Protein AF-A0A9W8HP28-F1 (afdb_monomer_lite)

Organism: NCBI:txid2761395

Foldseek 3Di:
DDDDDDDDDPPDPPPPPPPLDDDPVSVVVVVVLVVLLVVVCQQLVPDDPRSVVLVPDDSVVSVVVSVVVVVVVVCVVPDDQDQPVVLVVVCVVCPPPDDDPVSVVSNVVSVNPGTPVSVVVD

pLDDT: mean 71.91, std 17.47, range [34.59, 90.06]

Radius of gyration: 23.74 Å; chains: 1; bounding box: 45×23×92 Å

Structure (mmCIF, N/CA/C/O backbone):
data_AF-A0A9W8HP28-F1
#
_entry.id   AF-A0A9W8HP28-F1
#
loop_
_atom_site.group_PDB
_atom_site.id
_atom_site.type_symbol
_atom_site.label_atom_id
_atom_site.label_alt_id
_atom_site.label_comp_id
_atom_site.label_asym_id
_atom_site.label_entity_id
_atom_site.label_seq_id
_atom_site.pdbx_PDB_ins_code
_atom_site.Cartn_x
_atom_site.Cartn_y
_atom_site.Cartn_z
_atom_site.occupancy
_atom_site.B_iso_or_equiv
_atom_site.auth_seq_id
_atom_site.auth_comp_id
_atom_site.auth_asym_id
_atom_site.auth_atom_id
_atom_site.pdbx_PDB_model_num
ATOM 1 N N . MET A 1 1 ? -25.890 -4.559 -63.713 1.00 34.59 1 MET A N 1
ATOM 2 C CA . MET A 1 1 ? -24.889 -5.508 -63.172 1.00 34.59 1 MET A CA 1
ATOM 3 C C . MET A 1 1 ? -23.886 -4.660 -62.388 1.00 34.59 1 MET A C 1
ATOM 5 O O . MET A 1 1 ? -23.257 -3.824 -63.010 1.00 34.59 1 MET A O 1
ATOM 9 N N . SER A 1 2 ? -24.061 -4.483 -61.068 1.00 37.28 2 SER A N 1
ATOM 10 C CA . SER A 1 2 ? -23.435 -5.247 -59.954 1.00 37.28 2 SER A CA 1
ATOM 11 C C . SER A 1 2 ? -21.903 -5.292 -60.094 1.00 37.28 2 SER A C 1
ATOM 13 O O . SER A 1 2 ? -21.443 -5.781 -61.116 1.00 37.28 2 SER A O 1
ATOM 15 N N . THR A 1 3 ? -21.078 -4.755 -59.181 1.00 41.47 3 THR A N 1
ATOM 16 C CA . THR A 1 3 ? -20.927 -5.225 -57.786 1.00 41.47 3 THR A CA 1
ATOM 17 C C . THR A 1 3 ? -20.423 -4.170 -56.768 1.00 41.47 3 THR A C 1
ATOM 19 O O . THR A 1 3 ? -19.397 -3.533 -56.977 1.00 41.47 3 THR A O 1
ATOM 22 N N . SER A 1 4 ? -21.159 -4.084 -55.651 1.00 42.31 4 SER A N 1
ATOM 23 C CA . SER A 1 4 ? -20.835 -3.902 -54.213 1.00 42.31 4 SER A CA 1
ATOM 24 C C . SER A 1 4 ? -19.610 -3.118 -53.670 1.00 42.31 4 SER A C 1
ATOM 26 O O . SER A 1 4 ? -18.479 -3.379 -54.068 1.00 42.31 4 SER A O 1
ATOM 28 N N . PRO A 1 5 ? -19.804 -2.316 -52.590 1.00 50.88 5 PRO A N 1
ATOM 29 C CA . PRO A 1 5 ? -18.754 -1.796 -51.705 1.00 50.88 5 PRO A CA 1
ATOM 30 C C . PRO A 1 5 ? -18.578 -2.646 -50.417 1.00 50.88 5 PRO A C 1
ATOM 32 O O . PRO A 1 5 ? -19.557 -3.091 -49.820 1.00 50.88 5 PRO A O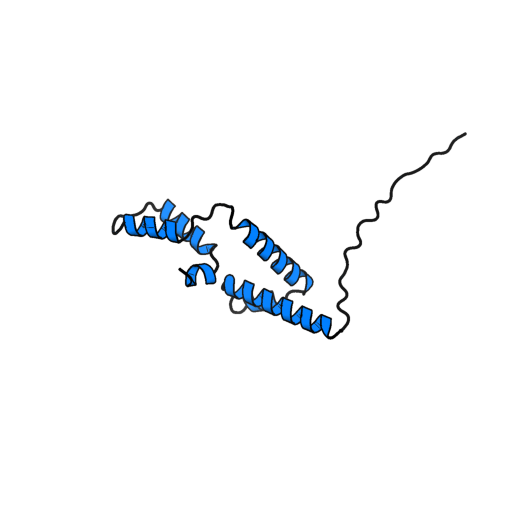 1
ATOM 35 N N . LEU A 1 6 ? -17.341 -2.822 -49.932 1.00 42.97 6 LEU A N 1
ATOM 36 C CA . LEU A 1 6 ? -16.989 -3.436 -48.630 1.00 42.97 6 LEU A CA 1
ATOM 37 C C . LEU A 1 6 ? -15.987 -2.502 -47.923 1.00 42.97 6 LEU A C 1
ATOM 39 O O . LEU A 1 6 ? -14.896 -2.279 -48.429 1.00 42.97 6 LEU A O 1
ATOM 43 N N . ARG A 1 7 ? -16.390 -1.679 -46.947 1.00 37.81 7 ARG A N 1
ATOM 44 C CA . ARG A 1 7 ? -16.517 -1.926 -45.492 1.00 37.81 7 ARG A CA 1
ATOM 45 C C . ARG A 1 7 ? -15.245 -2.433 -44.780 1.00 37.81 7 ARG A C 1
ATOM 47 O O . ARG A 1 7 ? -14.841 -3.571 -44.941 1.00 37.81 7 ARG A O 1
ATOM 54 N N . TYR A 1 8 ? -14.796 -1.575 -43.852 1.00 37.06 8 TYR A N 1
ATOM 55 C CA . TYR A 1 8 ? -14.052 -1.827 -42.608 1.00 37.06 8 TYR A CA 1
ATOM 56 C C . TYR A 1 8 ? -12.593 -2.281 -42.720 1.00 37.06 8 TYR A C 1
ATOM 58 O O . TYR A 1 8 ? -12.302 -3.455 -42.899 1.00 37.06 8 TYR A O 1
ATOM 66 N N . ASN A 1 9 ? -11.681 -1.388 -42.327 1.00 36.78 9 ASN A N 1
ATOM 67 C CA . ASN A 1 9 ? -10.678 -1.800 -41.354 1.00 36.78 9 ASN A CA 1
ATOM 68 C C . ASN A 1 9 ? -10.420 -0.670 -40.350 1.00 36.78 9 ASN A C 1
ATOM 70 O O . ASN A 1 9 ? -9.700 0.290 -40.615 1.00 36.78 9 ASN A O 1
ATOM 74 N N . ARG A 1 10 ? -11.082 -0.781 -39.192 1.00 40.78 10 ARG A N 1
ATOM 75 C CA . ARG A 1 10 ? -10.739 -0.071 -37.956 1.00 40.78 10 ARG A CA 1
ATOM 76 C C . ARG A 1 10 ? -9.347 -0.572 -37.564 1.00 40.78 10 ARG A C 1
ATOM 78 O O . ARG A 1 10 ? -9.219 -1.563 -36.846 1.00 40.78 10 ARG A O 1
ATOM 85 N N . GLY A 1 11 ? -8.321 0.080 -38.103 1.00 39.03 11 GLY A N 1
ATOM 86 C CA . GLY A 1 11 ? -6.941 -0.098 -37.681 1.00 39.03 11 GLY A CA 1
ATOM 87 C C . GLY A 1 11 ? -6.865 0.213 -36.195 1.00 39.03 11 GLY A C 1
ATOM 88 O O . GLY A 1 11 ? -7.066 1.348 -35.772 1.00 39.03 11 GLY A O 1
ATOM 89 N N . ARG A 1 12 ? -6.687 -0.844 -35.409 1.00 42.09 12 ARG A N 1
ATOM 90 C CA . ARG A 1 12 ? -6.433 -0.811 -33.972 1.00 42.09 12 ARG A CA 1
ATOM 91 C C . ARG A 1 12 ? -5.333 0.221 -33.682 1.00 42.09 12 ARG A C 1
ATOM 93 O O . ARG A 1 12 ? -4.404 0.310 -34.487 1.00 42.09 12 ARG A O 1
ATOM 100 N N . PRO A 1 13 ? -5.387 0.965 -32.564 1.00 43.91 13 PRO A N 1
ATOM 101 C CA . PRO A 1 13 ? -4.234 1.754 -32.159 1.00 43.91 13 PRO A CA 1
ATOM 102 C C . PRO A 1 13 ? -3.061 0.782 -32.014 1.00 43.91 13 PRO A C 1
ATOM 104 O O . PRO A 1 13 ? -3.158 -0.193 -31.263 1.00 43.91 13 PRO A O 1
ATOM 107 N N . MET A 1 14 ? -1.990 0.996 -32.786 1.00 38.66 14 MET A N 1
ATOM 108 C CA . MET A 1 14 ? -0.711 0.357 -32.502 1.00 38.66 14 MET A CA 1
ATOM 109 C C . MET A 1 14 ? -0.419 0.645 -31.033 1.00 38.66 14 MET A C 1
ATOM 111 O O . MET A 1 14 ? -0.301 1.802 -30.633 1.00 38.66 14 MET A O 1
ATOM 115 N N . SER A 1 15 ? -0.371 -0.417 -30.230 1.00 42.94 15 SER A N 1
ATOM 116 C CA . SER A 1 15 ? 0.309 -0.395 -28.946 1.00 42.94 15 SER A CA 1
ATOM 117 C C . SER A 1 15 ? 1.682 0.206 -29.219 1.00 42.94 15 SER A C 1
ATOM 119 O O . SER A 1 15 ? 2.460 -0.349 -29.997 1.00 42.94 15 SER A O 1
ATOM 121 N N . ALA A 1 16 ? 1.923 1.398 -28.675 1.00 46.00 16 ALA A N 1
ATOM 122 C CA . ALA A 1 16 ? 3.243 1.987 -28.657 1.00 46.00 16 ALA A CA 1
ATOM 123 C C . ALA A 1 16 ? 4.116 1.043 -27.827 1.00 46.00 16 ALA A C 1
ATOM 125 O O . ALA A 1 16 ? 4.120 1.102 -26.601 1.00 46.00 16 ALA A O 1
ATOM 126 N N . VAL A 1 17 ? 4.792 0.119 -28.507 1.00 45.56 17 VAL A N 1
ATOM 127 C CA . VAL A 1 17 ? 5.946 -0.585 -27.965 1.00 45.56 17 VAL A CA 1
ATOM 128 C C . VAL A 1 17 ? 6.993 0.505 -27.784 1.00 45.56 17 VAL A C 1
ATOM 130 O O . VAL A 1 17 ? 7.637 0.924 -28.748 1.00 45.56 17 VAL A O 1
ATOM 133 N N . PHE A 1 18 ? 7.064 1.056 -26.573 1.00 50.06 18 PHE A N 1
ATOM 134 C CA . PHE A 1 18 ? 8.037 2.074 -26.204 1.00 50.06 18 PHE A CA 1
ATOM 135 C C . PHE A 1 18 ? 9.427 1.445 -26.312 1.00 50.06 18 PHE A C 1
ATOM 137 O O . PHE A 1 18 ? 9.912 0.766 -25.413 1.00 50.06 18 PHE A O 1
ATOM 144 N N . SER A 1 19 ? 10.059 1.627 -27.468 1.00 40.22 19 SER A N 1
ATOM 145 C CA . SER A 1 19 ? 11.455 1.264 -27.673 1.00 40.22 19 SER A CA 1
ATOM 146 C C . SER A 1 19 ? 12.312 2.308 -26.964 1.00 40.22 19 SER A C 1
ATOM 148 O O . SER A 1 19 ? 12.580 3.375 -27.512 1.00 40.22 19 SER A O 1
ATOM 150 N N . TYR A 1 20 ? 12.703 2.017 -25.722 1.00 46.69 20 TYR A N 1
ATOM 151 C CA . TYR A 1 20 ? 13.677 2.796 -24.957 1.00 46.69 20 TYR A CA 1
ATOM 152 C C . TYR A 1 20 ? 15.080 2.604 -25.559 1.00 46.69 20 TYR A C 1
ATOM 154 O O . TYR A 1 20 ? 15.907 1.848 -25.053 1.00 46.69 20 TYR A O 1
ATOM 162 N N . ALA A 1 21 ? 15.342 3.257 -26.692 1.00 43.03 21 ALA A N 1
ATOM 163 C CA . ALA A 1 21 ? 16.692 3.418 -27.217 1.00 43.03 21 ALA A CA 1
ATOM 164 C C . ALA A 1 21 ? 17.420 4.499 -26.400 1.00 43.03 21 ALA A C 1
ATOM 166 O O . ALA A 1 21 ? 16.845 5.548 -26.123 1.00 43.03 21 ALA A O 1
ATOM 167 N N . HIS A 1 22 ? 18.664 4.210 -26.006 1.00 47.31 22 HIS A N 1
ATOM 168 C CA . HIS A 1 22 ? 19.516 4.981 -25.094 1.00 47.31 22 HIS A CA 1
ATOM 169 C C . HIS A 1 22 ? 19.530 6.495 -25.378 1.00 47.31 22 HIS A C 1
ATOM 171 O O . HIS A 1 22 ? 20.314 6.988 -26.190 1.00 47.31 22 HIS A O 1
ATOM 177 N N . SER A 1 23 ? 18.688 7.239 -24.667 1.00 44.50 23 SER A N 1
ATOM 178 C CA . SER A 1 23 ? 18.785 8.686 -24.519 1.00 44.50 23 SER A CA 1
ATOM 179 C C . SER A 1 23 ? 19.008 9.009 -23.037 1.00 44.50 23 SER A C 1
ATOM 181 O O . SER A 1 23 ? 18.462 8.317 -22.182 1.00 44.50 23 SER A O 1
ATOM 183 N N . PRO A 1 24 ? 19.741 10.077 -22.685 1.00 55.34 24 PRO A N 1
ATOM 184 C CA . PRO A 1 24 ? 19.907 10.488 -21.284 1.00 55.34 24 PRO A CA 1
ATOM 185 C C . PRO A 1 24 ? 18.563 10.784 -20.591 1.00 55.34 24 PRO A C 1
ATOM 187 O O . PRO A 1 24 ? 18.439 10.691 -19.373 1.00 55.34 24 PRO A O 1
ATOM 190 N N . THR A 1 25 ? 17.521 11.083 -21.371 1.00 59.66 25 THR A N 1
ATOM 191 C CA . THR A 1 25 ? 16.139 11.160 -20.893 1.00 59.66 25 THR A CA 1
ATOM 192 C C . THR A 1 25 ? 15.546 9.788 -20.557 1.00 59.66 25 THR A C 1
ATOM 194 O O . THR A 1 25 ? 14.827 9.683 -19.570 1.00 59.66 25 THR A O 1
ATOM 197 N N . ALA A 1 26 ? 15.857 8.728 -21.310 1.00 56.88 26 ALA A N 1
ATOM 198 C CA . ALA A 1 26 ? 15.430 7.362 -21.006 1.00 56.88 26 ALA A CA 1
ATOM 199 C C . ALA A 1 26 ? 15.992 6.878 -19.661 1.00 56.88 26 ALA A C 1
ATOM 201 O O . ALA A 1 26 ? 15.246 6.299 -18.876 1.00 56.88 26 ALA A O 1
ATOM 202 N N . ASP A 1 27 ? 17.253 7.193 -19.356 1.00 60.19 27 ASP A N 1
ATOM 203 C CA . ASP A 1 27 ? 17.876 6.835 -18.075 1.00 60.19 27 ASP A CA 1
ATOM 204 C C . ASP A 1 27 ? 17.228 7.569 -16.892 1.00 60.19 27 ASP A C 1
ATOM 206 O O . ASP A 1 27 ? 16.959 6.965 -15.853 1.00 60.19 27 ASP A O 1
ATOM 210 N N . MET A 1 28 ? 16.885 8.852 -17.062 1.00 63.47 28 MET A N 1
ATOM 211 C CA . MET A 1 28 ? 16.114 9.600 -16.060 1.00 63.47 28 MET A CA 1
ATOM 212 C C . MET A 1 28 ? 14.712 9.014 -15.849 1.00 63.47 28 MET A C 1
ATOM 214 O O . MET A 1 28 ? 14.246 8.920 -14.714 1.00 63.47 28 MET A O 1
ATOM 218 N N . HIS A 1 29 ? 14.043 8.590 -16.923 1.00 74.50 29 HIS A N 1
ATOM 219 C CA . HIS A 1 29 ? 12.736 7.944 -16.823 1.00 74.50 29 HIS A CA 1
ATOM 220 C C . HIS A 1 29 ? 12.818 6.591 -16.110 1.00 74.50 29 HIS A C 1
ATOM 222 O O . HIS A 1 29 ? 11.934 6.274 -15.319 1.00 74.50 29 HIS A O 1
ATOM 228 N N . LEU A 1 30 ? 13.877 5.813 -16.338 1.00 80.38 30 LEU A N 1
ATOM 229 C CA . LEU A 1 30 ? 14.097 4.550 -15.635 1.00 80.38 30 LEU A CA 1
ATOM 230 C C . LEU A 1 30 ? 14.347 4.771 -14.141 1.00 80.38 30 LEU A C 1
ATOM 232 O O . LEU A 1 30 ? 13.714 4.105 -13.326 1.00 80.38 30 LEU A O 1
ATOM 236 N N . ALA A 1 31 ? 15.187 5.742 -13.775 1.00 82.50 31 ALA A N 1
ATOM 237 C CA . ALA A 1 31 ? 15.431 6.082 -12.373 1.00 82.50 31 ALA A CA 1
ATOM 238 C C . ALA A 1 31 ? 14.133 6.470 -11.642 1.00 82.50 31 ALA A C 1
ATOM 240 O O . ALA A 1 31 ? 13.876 5.986 -10.541 1.00 82.50 31 ALA A O 1
ATOM 241 N N . GLN A 1 32 ? 13.276 7.264 -12.290 1.00 85.44 32 GLN A N 1
ATOM 242 C CA . GLN A 1 32 ? 11.977 7.652 -11.739 1.00 85.44 32 GLN A CA 1
ATOM 243 C C . GLN A 1 32 ? 11.028 6.453 -11.562 1.00 85.44 32 GLN A C 1
ATOM 245 O O . GLN A 1 32 ? 10.299 6.376 -10.575 1.00 85.44 32 GLN A O 1
ATOM 250 N N . ILE A 1 33 ? 11.037 5.497 -12.497 1.00 85.62 33 ILE A N 1
ATOM 251 C CA . ILE A 1 33 ? 10.232 4.270 -12.396 1.00 85.62 33 ILE A CA 1
ATOM 252 C C . ILE A 1 33 ? 10.702 3.404 -11.222 1.00 85.62 33 ILE A C 1
ATOM 254 O O . ILE A 1 33 ? 9.866 2.883 -10.483 1.00 85.62 33 ILE A O 1
ATOM 258 N N . GLU A 1 34 ? 12.015 3.249 -11.034 1.00 89.69 34 GLU A N 1
ATOM 259 C CA . GLU A 1 34 ? 12.561 2.489 -9.903 1.00 89.69 34 GLU A CA 1
ATOM 260 C C . GLU A 1 34 ? 12.240 3.156 -8.560 1.00 89.69 34 GLU A C 1
ATOM 262 O O . GLU A 1 34 ? 11.849 2.464 -7.623 1.00 89.69 34 GLU A O 1
ATOM 267 N N . GLU A 1 35 ? 12.344 4.485 -8.470 1.00 89.12 35 GLU A N 1
ATOM 268 C CA . GLU A 1 35 ? 12.018 5.245 -7.257 1.00 89.12 35 GLU A CA 1
ATOM 269 C C . GLU A 1 35 ? 10.532 5.121 -6.881 1.00 89.12 35 GLU A C 1
ATOM 271 O O . GLU A 1 35 ? 10.186 4.847 -5.725 1.00 89.12 35 GLU A O 1
ATOM 276 N N . GLU A 1 36 ? 9.630 5.260 -7.859 1.00 87.31 36 GLU A N 1
ATOM 277 C CA . GLU A 1 36 ? 8.196 5.076 -7.624 1.00 87.31 36 GLU A CA 1
ATOM 278 C C . GLU A 1 36 ? 7.869 3.633 -7.216 1.00 87.31 36 GLU A C 1
ATOM 280 O O . GLU A 1 36 ? 7.042 3.411 -6.327 1.00 87.31 36 GLU A O 1
ATOM 285 N N . LEU A 1 37 ? 8.529 2.641 -7.824 1.00 89.38 37 LEU A N 1
ATOM 286 C CA . LEU A 1 37 ? 8.364 1.242 -7.441 1.00 89.38 37 LEU A CA 1
ATOM 287 C C . LEU A 1 37 ? 8.870 0.988 -6.016 1.00 89.38 37 LEU A C 1
ATOM 289 O O . LEU A 1 37 ? 8.184 0.308 -5.254 1.00 89.38 37 LEU A O 1
ATOM 293 N N . ASP A 1 38 ? 10.032 1.530 -5.645 1.00 88.94 38 ASP A N 1
ATOM 294 C CA . ASP A 1 38 ? 10.584 1.414 -4.292 1.00 88.94 38 ASP A CA 1
ATOM 295 C C . ASP A 1 38 ? 9.628 2.017 -3.256 1.00 88.94 38 ASP A C 1
ATOM 297 O O . ASP A 1 38 ? 9.309 1.346 -2.275 1.00 88.94 38 ASP A O 1
ATOM 301 N N . THR A 1 39 ? 9.050 3.187 -3.537 1.00 87.19 39 THR A N 1
ATOM 302 C CA . THR A 1 39 ? 8.038 3.819 -2.672 1.00 87.19 39 THR A CA 1
ATOM 303 C C . THR A 1 39 ? 6.813 2.921 -2.466 1.00 87.19 39 THR A C 1
ATOM 305 O O . THR A 1 39 ? 6.313 2.774 -1.349 1.00 87.19 39 THR A O 1
ATOM 308 N N . ILE A 1 40 ? 6.321 2.286 -3.534 1.00 87.06 40 ILE A N 1
ATOM 309 C CA . ILE A 1 40 ? 5.179 1.363 -3.457 1.00 87.06 40 ILE A CA 1
ATOM 310 C C . ILE A 1 40 ? 5.550 0.105 -2.659 1.00 87.06 40 ILE A C 1
ATOM 312 O O . ILE A 1 40 ? 4.772 -0.352 -1.821 1.00 87.06 40 ILE A O 1
ATOM 316 N N . MET A 1 41 ? 6.741 -0.455 -2.884 1.00 89.06 41 MET A N 1
ATOM 317 C CA . MET A 1 41 ? 7.225 -1.630 -2.153 1.00 89.06 41 MET A CA 1
ATOM 318 C C . MET A 1 41 ? 7.413 -1.349 -0.662 1.00 89.06 41 MET A C 1
ATOM 320 O O . MET A 1 41 ? 7.057 -2.204 0.151 1.00 89.06 41 MET A O 1
ATOM 324 N N . ASP A 1 42 ? 7.913 -0.165 -0.307 1.00 86.69 42 ASP A N 1
ATOM 325 C CA . ASP A 1 42 ? 8.026 0.296 1.078 1.00 86.69 42 ASP A CA 1
ATOM 326 C C . ASP A 1 42 ? 6.643 0.449 1.717 1.00 86.69 42 ASP A C 1
ATOM 328 O O . ASP A 1 42 ? 6.403 -0.071 2.808 1.00 86.69 42 ASP A O 1
ATOM 332 N N . GLY A 1 43 ? 5.692 1.058 1.001 1.00 80.31 43 GLY A N 1
ATOM 333 C CA . GLY A 1 43 ? 4.301 1.175 1.441 1.00 80.31 43 GLY A CA 1
ATOM 334 C C . GLY A 1 43 ? 3.612 -0.175 1.676 1.00 80.31 43 GLY A C 1
ATOM 335 O O . GLY A 1 43 ? 2.786 -0.287 2.580 1.00 80.31 43 GLY A O 1
ATOM 336 N N . MET A 1 44 ? 3.975 -1.212 0.916 1.00 81.31 44 MET A N 1
ATOM 337 C CA . MET A 1 44 ? 3.470 -2.585 1.076 1.00 81.31 44 MET A CA 1
ATOM 338 C C . MET A 1 44 ? 4.291 -3.447 2.052 1.00 81.31 44 MET A C 1
ATOM 340 O O . MET A 1 44 ? 3.919 -4.592 2.309 1.00 81.31 44 MET A O 1
ATOM 344 N N . GLY A 1 45 ? 5.423 -2.954 2.564 1.00 81.94 45 GLY A N 1
ATOM 345 C CA . GLY A 1 45 ? 6.295 -3.730 3.450 1.00 81.94 45 GLY A CA 1
ATOM 346 C C . GLY A 1 45 ? 7.031 -4.889 2.794 1.00 81.94 45 GLY A C 1
ATOM 347 O O . GLY A 1 45 ? 7.377 -5.859 3.470 1.00 81.94 45 GLY A O 1
ATOM 348 N N . LEU A 1 46 ? 7.260 -4.834 1.482 1.00 86.25 46 LEU A N 1
ATOM 349 C CA . LEU A 1 46 ? 7.965 -5.903 0.782 1.00 86.25 46 LEU A CA 1
ATOM 350 C C . LEU A 1 46 ? 9.468 -5.860 1.088 1.00 86.25 46 LEU A C 1
ATOM 352 O O . LEU A 1 46 ? 10.150 -4.859 0.860 1.00 86.25 46 LEU A O 1
ATOM 356 N N . GLN A 1 47 ? 9.999 -6.989 1.559 1.00 88.38 47 GLN A N 1
ATOM 357 C CA . GLN A 1 47 ? 11.410 -7.162 1.911 1.00 88.38 47 GLN A CA 1
ATOM 358 C C . GLN A 1 47 ? 12.002 -8.433 1.281 1.00 88.38 47 GLN A C 1
ATOM 360 O O . GLN A 1 47 ? 11.270 -9.330 0.847 1.00 88.38 47 GLN A O 1
ATOM 365 N N . GLY A 1 48 ? 13.337 -8.497 1.237 1.00 88.75 48 GLY A N 1
ATOM 366 C CA . GLY A 1 48 ? 14.100 -9.666 0.788 1.00 88.75 48 GLY A CA 1
ATOM 367 C C . GLY A 1 48 ? 13.740 -10.115 -0.628 1.00 88.75 48 GLY A C 1
ATOM 368 O O . GLY A 1 48 ? 13.594 -9.295 -1.538 1.00 88.75 48 GLY A O 1
ATOM 369 N N . ASP A 1 49 ? 13.547 -11.421 -0.799 1.00 88.00 49 ASP A N 1
ATOM 370 C CA . ASP A 1 49 ? 13.306 -12.059 -2.099 1.00 88.00 49 ASP A CA 1
ATOM 371 C C . ASP A 1 49 ? 12.092 -11.490 -2.839 1.00 88.00 49 ASP A C 1
ATOM 373 O O . ASP A 1 49 ? 12.105 -11.366 -4.062 1.00 88.00 49 ASP A O 1
ATOM 377 N N . ARG A 1 50 ? 11.052 -11.073 -2.106 1.00 85.50 50 ARG A N 1
ATOM 378 C CA . ARG A 1 50 ? 9.846 -10.479 -2.703 1.00 85.50 50 ARG A CA 1
ATOM 379 C C . ARG A 1 50 ? 10.119 -9.101 -3.299 1.00 85.50 50 ARG A C 1
ATOM 381 O O . ARG A 1 50 ? 9.596 -8.789 -4.367 1.00 85.50 50 ARG A O 1
ATOM 388 N N . ARG A 1 51 ? 10.969 -8.299 -2.649 1.00 89.69 51 ARG A N 1
ATOM 389 C CA . ARG A 1 51 ? 11.411 -7.005 -3.189 1.00 89.69 51 ARG A CA 1
ATOM 390 C C . ARG A 1 51 ? 12.307 -7.211 -4.407 1.00 89.69 51 ARG A C 1
ATOM 392 O O . ARG A 1 51 ? 12.133 -6.540 -5.417 1.00 89.69 51 ARG A O 1
ATOM 399 N N . MET A 1 52 ? 13.223 -8.178 -4.343 1.00 89.31 52 MET A N 1
ATOM 400 C CA . MET A 1 52 ? 14.112 -8.502 -5.465 1.00 89.31 52 MET A CA 1
ATOM 401 C C . MET A 1 52 ? 13.330 -8.998 -6.685 1.00 89.31 52 MET A C 1
ATOM 403 O O . MET A 1 52 ? 13.597 -8.562 -7.802 1.00 89.31 52 MET A O 1
ATOM 407 N N . ALA A 1 53 ? 12.313 -9.837 -6.479 1.00 89.38 53 ALA A N 1
ATOM 408 C CA . ALA A 1 53 ? 11.433 -10.294 -7.551 1.00 89.38 53 ALA 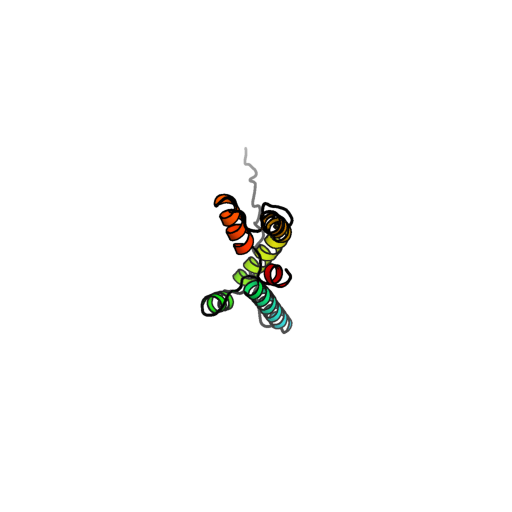A CA 1
ATOM 409 C C . ALA A 1 53 ? 10.733 -9.123 -8.262 1.00 89.38 53 ALA A C 1
ATOM 411 O O . ALA A 1 53 ? 10.700 -9.085 -9.489 1.00 89.38 53 ALA A O 1
ATOM 412 N N . MET A 1 54 ? 10.243 -8.139 -7.502 1.00 86.19 54 MET 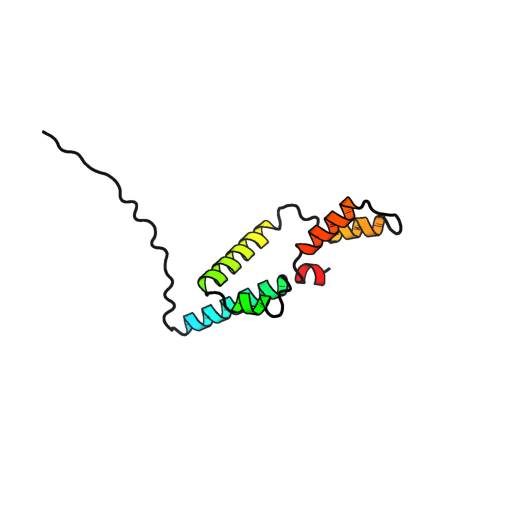A N 1
ATOM 413 C CA . MET A 1 54 ? 9.626 -6.922 -8.042 1.00 86.19 54 MET A CA 1
ATOM 414 C C . MET A 1 54 ? 10.637 -6.039 -8.794 1.00 86.19 54 MET A C 1
ATOM 416 O O . MET A 1 54 ? 10.336 -5.548 -9.882 1.00 86.19 54 MET A O 1
ATOM 420 N N . LYS A 1 55 ? 11.860 -5.878 -8.268 1.00 87.75 55 LYS A N 1
ATOM 421 C CA . LYS A 1 55 ? 12.935 -5.123 -8.940 1.00 87.75 55 LYS A CA 1
ATOM 422 C C . LYS A 1 55 ? 13.409 -5.774 -10.239 1.00 87.75 55 LYS A C 1
ATOM 424 O O . LYS A 1 55 ? 13.819 -5.065 -11.149 1.00 87.75 55 LYS A O 1
ATOM 429 N N . ASN A 1 56 ? 13.305 -7.091 -10.363 1.00 90.06 56 ASN A N 1
ATOM 430 C CA . ASN A 1 56 ? 13.719 -7.811 -11.569 1.00 90.06 56 ASN A CA 1
ATOM 431 C C . ASN A 1 56 ? 12.629 -7.873 -12.656 1.00 90.06 56 ASN A C 1
ATOM 433 O O . ASN A 1 56 ? 12.847 -8.473 -13.708 1.00 90.06 56 ASN A O 1
ATOM 437 N N . MET A 1 57 ? 11.451 -7.284 -12.425 1.00 88.88 57 MET A N 1
ATOM 438 C CA . MET A 1 57 ? 10.383 -7.259 -13.424 1.00 88.88 57 MET A CA 1
ATOM 439 C C . MET A 1 57 ? 10.746 -6.403 -14.651 1.00 88.88 57 MET A C 1
ATOM 441 O O . MET A 1 57 ? 11.469 -5.415 -14.523 1.00 88.88 57 MET A O 1
ATOM 445 N N . PRO A 1 58 ? 10.185 -6.712 -15.836 1.00 88.25 58 PRO A N 1
ATOM 446 C CA . PRO A 1 58 ? 10.292 -5.837 -17.000 1.00 88.25 58 PRO A CA 1
ATOM 447 C C . PRO A 1 58 ? 9.735 -4.437 -16.713 1.00 88.25 58 PRO A C 1
ATOM 449 O O . PRO A 1 58 ? 8.741 -4.295 -15.996 1.00 88.25 58 PRO A O 1
ATOM 452 N N . VAL A 1 59 ? 10.337 -3.413 -17.325 1.00 86.00 59 VAL A N 1
ATOM 453 C CA . VAL A 1 59 ? 9.964 -1.996 -17.144 1.00 86.00 59 VAL A CA 1
ATOM 454 C C . VAL A 1 59 ? 8.480 -1.755 -17.437 1.00 86.00 59 VAL A C 1
ATOM 456 O O . VAL A 1 59 ? 7.797 -1.110 -16.644 1.00 86.00 59 VAL A O 1
ATOM 459 N N . ASP A 1 60 ? 7.945 -2.347 -18.508 1.00 83.12 60 ASP A N 1
ATOM 460 C CA . ASP A 1 60 ? 6.523 -2.234 -18.860 1.00 83.12 60 ASP A CA 1
ATOM 461 C C . ASP A 1 60 ? 5.605 -2.762 -17.748 1.00 83.12 60 ASP A C 1
ATOM 463 O O . ASP A 1 60 ? 4.584 -2.153 -17.419 1.00 83.12 60 ASP A O 1
ATOM 467 N N . SER A 1 61 ? 5.988 -3.870 -17.112 1.00 86.25 61 SER A N 1
ATOM 468 C CA . SER A 1 61 ? 5.230 -4.458 -16.007 1.00 86.25 61 SER A CA 1
ATOM 469 C C . SER A 1 61 ? 5.320 -3.604 -14.739 1.00 86.25 61 SER A C 1
ATOM 471 O O . SER A 1 61 ? 4.326 -3.469 -14.023 1.00 86.25 61 SER A O 1
ATOM 473 N N . LYS A 1 62 ? 6.479 -2.983 -14.471 1.00 87.81 62 LYS A N 1
ATOM 474 C CA . LYS A 1 62 ? 6.643 -2.011 -13.375 1.00 87.81 62 LYS A CA 1
ATOM 475 C C . LYS A 1 62 ? 5.737 -0.798 -13.581 1.00 87.81 62 LYS A C 1
ATOM 477 O O . LYS A 1 62 ? 5.016 -0.410 -12.665 1.00 87.81 62 LYS A O 1
ATOM 482 N N . LEU A 1 63 ? 5.695 -0.259 -14.800 1.00 85.00 63 LEU A N 1
ATOM 483 C CA . LEU A 1 63 ? 4.817 0.853 -15.169 1.00 85.00 63 LEU A CA 1
ATOM 484 C C . LEU A 1 63 ? 3.336 0.507 -14.986 1.00 85.00 63 LEU A C 1
ATOM 486 O O . LEU A 1 63 ? 2.588 1.292 -14.400 1.00 85.00 63 LEU A O 1
ATOM 490 N N . GLN A 1 64 ? 2.907 -0.676 -15.429 1.00 84.44 64 GLN A N 1
ATOM 491 C CA . GLN A 1 64 ? 1.529 -1.132 -15.228 1.00 84.44 64 GLN A CA 1
ATOM 492 C C . GLN A 1 64 ? 1.172 -1.282 -13.745 1.00 84.44 64 GLN A C 1
ATOM 494 O O . GLN A 1 64 ? 0.065 -0.912 -13.343 1.00 84.44 64 GLN A O 1
ATOM 499 N N . LEU A 1 65 ? 2.095 -1.788 -12.920 1.00 87.12 65 LEU A N 1
ATOM 500 C CA . LEU A 1 65 ? 1.906 -1.888 -11.470 1.00 87.12 65 LEU A CA 1
ATOM 501 C C . LEU A 1 65 ? 1.767 -0.512 -10.824 1.00 87.12 65 LEU A C 1
ATOM 503 O O . LEU A 1 65 ? 0.811 -0.289 -10.083 1.00 87.12 65 LEU A O 1
ATOM 507 N N . ILE A 1 66 ? 2.664 0.418 -11.147 1.00 85.62 66 ILE A N 1
ATOM 508 C CA . ILE A 1 66 ? 2.630 1.800 -10.660 1.00 85.62 66 ILE A CA 1
ATOM 509 C C . ILE A 1 66 ? 1.301 2.470 -11.026 1.00 85.62 66 ILE A C 1
ATOM 511 O O . ILE A 1 66 ? 0.634 3.050 -10.167 1.00 85.62 66 ILE A O 1
ATOM 515 N N . GLN A 1 67 ? 0.872 2.360 -12.285 1.00 84.69 67 GLN A N 1
ATOM 516 C CA . GLN A 1 67 ? -0.397 2.929 -12.748 1.00 84.69 67 GLN A CA 1
ATOM 517 C C . GLN A 1 67 ? -1.598 2.292 -12.043 1.00 84.69 67 GLN A C 1
ATOM 519 O O . GLN A 1 67 ? -2.507 2.999 -11.607 1.00 84.69 67 GLN A O 1
ATOM 524 N N . SER A 1 68 ? -1.586 0.968 -11.879 1.00 83.88 68 SER A N 1
ATOM 525 C CA . SER A 1 68 ? -2.638 0.239 -11.165 1.00 83.88 68 SER A CA 1
ATOM 526 C C . SER A 1 68 ? -2.703 0.639 -9.693 1.00 83.88 68 SER A C 1
ATOM 528 O O . SER A 1 68 ? -3.795 0.810 -9.154 1.00 83.88 68 SER A O 1
ATOM 530 N N . HIS A 1 69 ? -1.550 0.825 -9.049 1.00 83.38 69 HIS A N 1
ATOM 531 C CA . HIS A 1 69 ? -1.451 1.280 -7.667 1.00 83.38 69 HIS A CA 1
ATOM 532 C C . HIS A 1 69 ? -1.982 2.709 -7.518 1.00 83.38 69 HIS A C 1
ATOM 534 O O . HIS A 1 69 ? -2.836 2.951 -6.673 1.00 83.38 69 HIS A O 1
ATOM 540 N N . LYS A 1 70 ? -1.581 3.642 -8.391 1.00 80.38 70 LYS A N 1
ATOM 541 C CA . LYS A 1 70 ? -2.109 5.020 -8.411 1.00 80.38 70 LYS A CA 1
ATOM 542 C C . LYS A 1 70 ? -3.629 5.050 -8.635 1.00 80.38 70 LYS A C 1
ATOM 544 O O . LYS A 1 70 ? -4.344 5.781 -7.951 1.00 80.38 70 LYS A O 1
ATOM 549 N N . ALA A 1 71 ? -4.143 4.215 -9.539 1.00 76.88 71 ALA A N 1
ATOM 550 C CA . ALA A 1 71 ? -5.579 4.094 -9.791 1.00 76.88 71 ALA A CA 1
ATOM 551 C C . ALA A 1 71 ? -6.351 3.506 -8.593 1.00 76.88 71 ALA A C 1
ATOM 553 O O . ALA A 1 71 ? -7.475 3.933 -8.318 1.00 76.88 71 ALA A O 1
ATOM 554 N N . LYS A 1 72 ? -5.758 2.547 -7.868 1.00 70.44 72 LYS A N 1
ATOM 555 C CA . LYS A 1 72 ? -6.332 1.973 -6.641 1.00 70.44 72 LYS A CA 1
ATOM 556 C C . LYS A 1 72 ? -6.271 2.936 -5.464 1.00 70.44 72 LYS A C 1
ATOM 558 O O . LYS A 1 72 ? -7.311 3.152 -4.863 1.00 70.44 72 LYS A O 1
ATOM 563 N N . ALA A 1 73 ? -5.146 3.606 -5.225 1.00 63.56 73 ALA A N 1
ATOM 564 C CA . ALA A 1 73 ? -5.029 4.652 -4.207 1.00 63.56 73 ALA A CA 1
ATOM 565 C C . ALA A 1 73 ? -6.062 5.777 -4.429 1.00 63.56 73 ALA A C 1
ATOM 567 O O . ALA A 1 73 ? -6.664 6.290 -3.488 1.00 63.56 73 ALA A O 1
ATOM 568 N N . SER A 1 74 ? -6.353 6.109 -5.693 1.00 57.25 74 SER A N 1
ATOM 569 C CA . SER A 1 74 ? -7.424 7.050 -6.040 1.00 57.25 74 SER A CA 1
ATOM 570 C C . SER A 1 74 ? -8.837 6.509 -5.755 1.00 57.25 74 SER A C 1
ATOM 572 O O . SER A 1 74 ? -9.738 7.302 -5.490 1.00 57.25 74 SER A O 1
ATOM 574 N N . ARG A 1 75 ? -9.047 5.186 -5.776 1.00 53.91 75 ARG A N 1
ATOM 575 C CA . ARG A 1 75 ? -10.325 4.522 -5.447 1.00 53.91 75 ARG A CA 1
ATOM 576 C C . ARG A 1 75 ? -10.480 4.148 -3.970 1.00 53.91 75 ARG A C 1
ATOM 578 O O . ARG A 1 75 ? -11.612 4.084 -3.504 1.00 53.91 75 ARG A O 1
ATOM 585 N N . GLU A 1 76 ? -9.394 3.930 -3.236 1.00 51.16 76 GLU A N 1
ATOM 586 C CA . GLU A 1 76 ? -9.379 3.550 -1.812 1.00 51.16 76 GLU A CA 1
ATOM 587 C C . GLU A 1 76 ? -9.933 4.644 -0.895 1.00 51.16 76 GLU A C 1
ATOM 589 O O . GLU A 1 76 ? -10.409 4.355 0.196 1.00 51.16 76 GLU A O 1
ATOM 594 N N . THR A 1 77 ? -10.028 5.886 -1.374 1.00 49.16 77 THR A N 1
ATOM 595 C CA . THR A 1 77 ? -10.831 6.922 -0.705 1.00 49.16 77 THR A CA 1
ATOM 596 C C . THR A 1 77 ? -12.342 6.639 -0.718 1.00 49.16 77 THR A C 1
ATOM 598 O O . THR A 1 77 ? -13.098 7.398 -0.114 1.00 49.16 77 THR A O 1
ATOM 601 N N . ARG A 1 78 ? -12.821 5.577 -1.389 1.00 46.34 78 ARG A N 1
ATOM 602 C CA . ARG A 1 78 ? -14.251 5.397 -1.680 1.00 46.34 78 ARG A CA 1
ATOM 603 C C . ARG A 1 78 ? -14.875 4.033 -1.375 1.00 46.34 78 ARG A C 1
ATOM 605 O O . ARG A 1 78 ? -16.093 3.950 -1.501 1.00 46.34 78 ARG A O 1
ATOM 612 N N . THR A 1 79 ? -14.145 2.991 -0.966 1.00 47.94 79 THR A N 1
ATOM 613 C CA . THR A 1 79 ? -14.762 1.655 -0.776 1.00 47.94 79 THR A CA 1
ATOM 614 C C . THR A 1 79 ? -14.263 0.881 0.454 1.00 47.94 79 THR A C 1
ATOM 616 O O . THR A 1 79 ? -13.118 0.451 0.510 1.00 47.94 79 THR A O 1
ATOM 619 N N . ASP A 1 80 ? -15.193 0.675 1.393 1.00 57.06 80 ASP A N 1
ATOM 620 C CA . ASP A 1 80 ? -15.328 -0.395 2.403 1.00 57.06 80 ASP A CA 1
ATOM 621 C C . ASP A 1 80 ? -14.307 -0.606 3.534 1.00 57.06 80 ASP A C 1
ATOM 623 O O . ASP A 1 80 ? -14.641 -1.306 4.495 1.00 57.06 80 ASP A O 1
ATOM 627 N N . THR A 1 81 ? -13.131 0.019 3.538 1.00 63.69 81 THR A N 1
ATOM 628 C CA . THR A 1 81 ? -12.244 -0.061 4.715 1.00 63.69 81 THR A CA 1
ATOM 629 C C . THR A 1 81 ? -12.677 0.938 5.781 1.00 63.69 81 THR A C 1
ATOM 631 O O . THR A 1 81 ? -12.714 2.147 5.539 1.00 63.69 81 THR A O 1
ATOM 634 N N . THR A 1 82 ? -13.004 0.454 6.982 1.00 72.12 82 THR A N 1
ATOM 635 C CA . THR A 1 82 ? -13.277 1.354 8.109 1.00 72.12 82 THR A CA 1
ATOM 636 C C . THR A 1 82 ? -11.944 1.965 8.558 1.00 72.12 82 THR A C 1
ATOM 638 O O . THR A 1 82 ? -10.992 1.213 8.774 1.00 72.12 82 THR A O 1
ATOM 641 N N . PRO A 1 83 ? -11.822 3.301 8.674 1.00 75.62 83 PRO A N 1
ATOM 642 C CA . PRO A 1 83 ? -10.551 3.926 9.02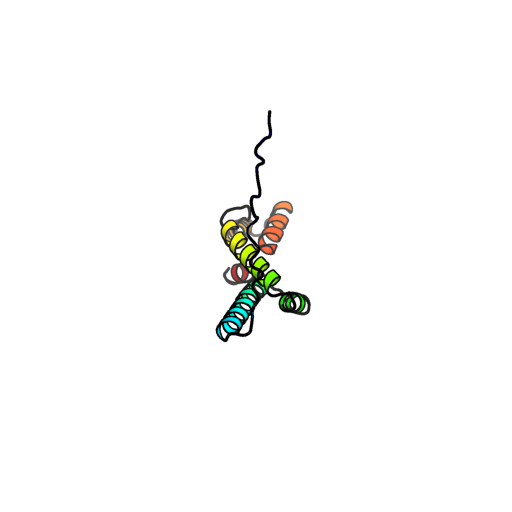4 1.00 75.62 83 PRO A CA 1
ATOM 643 C C . PRO A 1 83 ? -10.066 3.469 10.406 1.00 75.62 83 PRO A C 1
ATOM 645 O O . PRO A 1 83 ? -10.863 3.268 11.326 1.00 75.62 83 PRO A O 1
ATOM 648 N N . LEU A 1 84 ? -8.744 3.338 10.555 1.00 77.31 84 LEU A N 1
ATOM 649 C CA . LEU A 1 84 ? -8.070 2.896 11.785 1.00 77.31 84 LEU A CA 1
ATOM 650 C C . LEU A 1 84 ? -8.523 3.678 13.033 1.00 77.31 84 LEU A C 1
ATOM 652 O O . LEU A 1 84 ? -8.750 3.082 14.086 1.00 77.31 84 LEU A O 1
ATOM 656 N N . SER A 1 85 ? -8.763 4.987 12.906 1.00 81.44 85 SER A N 1
ATOM 657 C CA . SER A 1 85 ? -9.303 5.827 13.988 1.00 81.44 85 SER A CA 1
ATOM 658 C C . SER A 1 85 ? -10.653 5.358 14.511 1.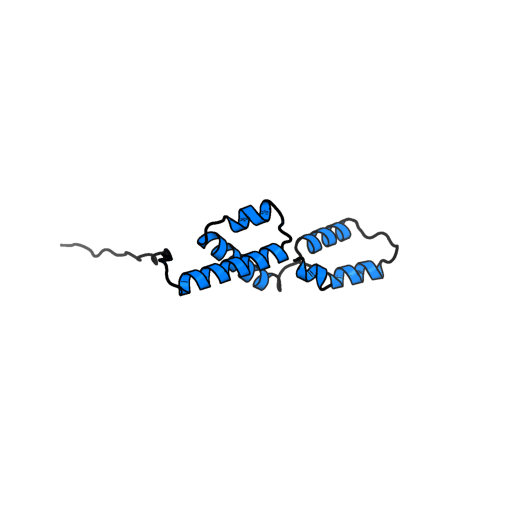00 81.44 85 SER A C 1
ATOM 660 O O . SER A 1 85 ? -10.889 5.405 15.718 1.00 81.44 85 SER A O 1
ATOM 662 N N . GLU A 1 86 ? -11.557 4.920 13.639 1.00 82.56 86 GLU A N 1
ATOM 663 C CA . GLU A 1 86 ? -12.877 4.446 14.057 1.00 82.56 86 GLU A CA 1
ATOM 664 C C . GLU A 1 86 ? -12.765 3.118 14.802 1.00 82.56 86 GLU A C 1
ATOM 666 O O . GLU A 1 86 ? -13.404 2.933 15.841 1.00 82.56 86 GLU A O 1
ATOM 671 N N . HIS A 1 87 ? -11.882 2.225 14.351 1.00 83.06 87 HIS A N 1
ATOM 672 C CA . HIS A 1 87 ? -11.583 0.993 15.077 1.00 83.06 87 HIS A CA 1
ATOM 673 C C . HIS A 1 87 ? -10.990 1.251 16.465 1.00 83.06 87 HIS A C 1
ATOM 675 O O . HIS A 1 87 ? -11.411 0.616 17.433 1.00 83.06 87 HIS A O 1
ATOM 681 N N . LEU A 1 88 ? -10.086 2.225 16.599 1.00 79.81 88 LEU A N 1
ATOM 682 C CA . LEU A 1 88 ? -9.531 2.626 17.895 1.00 79.81 88 LEU A CA 1
ATOM 683 C C . LEU A 1 88 ? -10.584 3.235 18.822 1.00 79.81 88 LEU A C 1
ATOM 685 O O . LEU A 1 88 ? -10.609 2.901 20.003 1.00 79.81 88 LEU A O 1
ATOM 689 N N . LYS A 1 89 ? -11.502 4.068 18.313 1.00 85.38 89 LYS A N 1
ATOM 690 C CA . LYS A 1 89 ? -12.628 4.585 19.115 1.00 85.38 89 LYS A CA 1
ATOM 691 C C . LYS A 1 89 ? -13.484 3.451 19.673 1.00 85.38 89 LYS A C 1
ATOM 693 O O . LYS A 1 89 ? -13.939 3.527 20.813 1.00 85.38 89 LYS A O 1
ATOM 698 N N . ILE A 1 90 ? -13.707 2.404 18.882 1.00 83.19 90 ILE A N 1
ATOM 699 C CA . ILE A 1 90 ? -14.457 1.220 19.310 1.00 83.19 90 ILE A CA 1
ATOM 700 C C . ILE A 1 90 ? -13.687 0.458 20.395 1.00 83.19 90 ILE A C 1
ATOM 702 O O . ILE A 1 90 ? -14.281 0.111 21.414 1.00 83.19 90 ILE A O 1
ATOM 706 N N . LEU A 1 91 ? -12.383 0.232 20.205 1.00 83.00 91 LEU A N 1
ATOM 707 C CA . LEU A 1 91 ? -11.521 -0.432 21.189 1.00 83.00 91 LEU A CA 1
ATOM 708 C C . LEU A 1 91 ? -11.452 0.350 22.508 1.00 83.00 91 LEU A C 1
ATOM 710 O O . LEU A 1 91 ? -11.672 -0.219 23.573 1.00 83.00 91 LEU A O 1
ATOM 714 N N . ALA A 1 92 ? -11.235 1.664 22.438 1.00 83.94 92 ALA A N 1
ATOM 715 C CA . ALA A 1 92 ? -11.173 2.543 23.602 1.00 83.94 92 ALA A CA 1
ATOM 716 C C . ALA A 1 92 ? -12.501 2.578 24.374 1.00 83.94 92 ALA A C 1
ATOM 718 O O . ALA A 1 92 ? -12.498 2.586 25.601 1.00 83.94 92 ALA A O 1
ATOM 719 N N . ARG A 1 93 ? -13.642 2.552 23.669 1.00 85.06 93 ARG A N 1
ATOM 720 C CA . ARG A 1 93 ? -14.970 2.461 24.300 1.00 85.06 93 ARG A CA 1
ATOM 721 C C . ARG A 1 93 ? -15.237 1.102 24.941 1.00 85.06 93 ARG A C 1
ATOM 723 O O . ARG A 1 93 ? -15.943 1.052 25.941 1.00 85.06 93 ARG A O 1
ATOM 730 N N . ALA A 1 94 ? -14.716 0.019 24.368 1.00 83.25 94 ALA A N 1
ATOM 731 C CA . ALA A 1 94 ? -14.871 -1.320 24.930 1.00 83.25 94 ALA A CA 1
ATOM 732 C C . ALA A 1 94 ? -14.017 -1.523 26.194 1.00 83.25 94 ALA A C 1
ATOM 734 O O . ALA A 1 94 ? -14.409 -2.279 27.083 1.00 83.25 94 ALA A O 1
ATOM 735 N N . GLY A 1 95 ? -12.876 -0.834 26.307 1.00 80.88 95 GLY A N 1
ATOM 736 C CA . GLY A 1 95 ? -12.000 -0.920 27.475 1.00 80.88 95 GLY A CA 1
ATOM 737 C C . GLY A 1 95 ? -11.489 -2.349 27.684 1.00 80.88 95 GLY A C 1
ATOM 738 O O . GLY A 1 95 ? -10.770 -2.880 26.843 1.00 80.88 95 GLY A O 1
ATOM 739 N N . THR A 1 96 ? -11.871 -2.979 28.799 1.00 77.38 96 THR A N 1
ATOM 740 C CA . THR A 1 96 ? -11.535 -4.380 29.128 1.00 77.38 96 THR A CA 1
ATOM 741 C C . THR A 1 96 ? -12.621 -5.385 28.733 1.00 77.38 96 THR A C 1
ATOM 743 O O . THR A 1 96 ? -12.462 -6.585 28.957 1.00 77.38 96 THR A O 1
ATOM 746 N N . GLN A 1 97 ? -13.738 -4.924 28.162 1.00 80.38 97 GLN A N 1
ATOM 747 C CA . GLN A 1 97 ? -14.830 -5.800 27.747 1.00 80.38 97 GLN A CA 1
ATOM 748 C C . GLN A 1 97 ? -14.449 -6.587 26.491 1.00 80.38 97 GLN A C 1
ATOM 750 O O . GLN A 1 97 ? -13.838 -6.061 25.558 1.00 80.38 97 GLN A O 1
ATOM 755 N N . SER A 1 98 ? -14.845 -7.861 26.441 1.00 77.81 98 SER A N 1
ATOM 756 C CA . SER A 1 98 ? -14.586 -8.709 25.279 1.00 77.81 98 SER A CA 1
ATOM 757 C C . SER A 1 98 ? -15.347 -8.192 24.058 1.00 77.81 98 SER A C 1
ATOM 759 O O . SER A 1 98 ? -16.579 -8.140 24.058 1.00 77.81 98 SER A O 1
ATOM 761 N N . LEU A 1 99 ? -14.621 -7.861 22.994 1.00 84.44 99 LEU A N 1
ATOM 762 C CA . LEU A 1 99 ? -15.223 -7.523 21.711 1.00 84.44 99 LEU A CA 1
ATOM 763 C C . LEU A 1 99 ? -15.672 -8.784 20.955 1.00 84.44 99 LEU A C 1
ATOM 765 O O . LEU A 1 99 ? -15.017 -9.826 21.044 1.00 84.44 99 LEU A O 1
ATOM 769 N N . PRO A 1 100 ? -16.744 -8.701 20.144 1.00 87.75 100 PRO A N 1
ATOM 770 C CA . PRO A 1 100 ? -17.144 -9.798 19.273 1.00 87.75 100 PRO A CA 1
ATOM 771 C C . PRO A 1 100 ? -16.005 -10.202 18.331 1.00 87.75 100 PRO A C 1
ATOM 773 O O . PRO A 1 100 ? -15.408 -9.344 17.673 1.00 87.75 100 PRO A O 1
ATOM 776 N N . ARG A 1 101 ? -15.755 -11.511 18.187 1.00 86.81 101 ARG A N 1
ATOM 777 C CA . ARG A 1 101 ? -14.695 -12.046 17.312 1.00 86.81 101 ARG A CA 1
ATOM 778 C C . ARG A 1 101 ? -14.788 -11.518 15.880 1.00 86.81 101 ARG A C 1
ATOM 780 O O . ARG A 1 101 ? -13.775 -11.134 15.315 1.00 86.81 101 ARG A O 1
ATOM 787 N N . ALA A 1 102 ? -15.996 -11.422 15.322 1.00 85.44 102 ALA A N 1
ATOM 788 C CA . ALA A 1 102 ? -16.217 -10.880 13.978 1.00 85.44 102 ALA A CA 1
ATOM 789 C C . ALA A 1 102 ? -15.677 -9.446 13.810 1.00 85.44 102 ALA A C 1
ATOM 791 O O . ALA A 1 102 ? -15.222 -9.070 12.734 1.00 85.44 102 ALA A O 1
ATOM 792 N N . ARG A 1 103 ? -15.694 -8.646 14.881 1.00 83.94 103 ARG A N 1
ATOM 793 C CA . ARG A 1 103 ? -15.210 -7.265 14.858 1.00 83.94 103 ARG A CA 1
ATOM 794 C C . ARG A 1 103 ? -13.689 -7.190 14.940 1.00 83.94 103 ARG A C 1
ATOM 796 O O . ARG A 1 103 ? -13.095 -6.389 14.229 1.00 83.94 103 ARG A O 1
ATOM 803 N N . LEU A 1 104 ? -13.074 -8.053 15.748 1.00 85.06 104 LEU A N 1
ATOM 804 C CA . LEU A 1 104 ? -11.617 -8.214 15.792 1.00 85.06 104 LEU A CA 1
ATOM 805 C C . LEU A 1 104 ? -11.072 -8.748 14.460 1.00 85.06 104 LEU A C 1
ATOM 807 O O . LEU A 1 104 ? -10.045 -8.278 13.983 1.00 85.06 104 LEU A O 1
ATOM 811 N N . GLU A 1 105 ? -11.790 -9.674 13.825 1.00 86.38 105 GLU A N 1
ATOM 812 C CA . GLU A 1 105 ? -11.461 -10.163 12.483 1.00 86.38 105 GLU A CA 1
ATOM 813 C C . GLU A 1 105 ? -11.555 -9.047 11.440 1.00 86.38 105 GLU A C 1
ATOM 815 O O . GLU A 1 105 ? -10.622 -8.872 10.660 1.00 86.38 105 GLU A O 1
ATOM 820 N N . LYS A 1 106 ? -12.618 -8.230 11.467 1.00 84.88 106 LYS A N 1
ATOM 821 C CA . LYS A 1 106 ? -12.723 -7.063 10.581 1.00 84.88 106 LYS A CA 1
ATOM 822 C C . LYS A 1 106 ? -11.567 -6.083 10.790 1.00 84.88 106 LYS A C 1
ATOM 824 O O . LYS A 1 106 ? -10.971 -5.648 9.816 1.00 84.88 106 LYS A O 1
ATOM 829 N N . LEU A 1 107 ? -11.219 -5.775 12.041 1.00 84.44 107 LEU A N 1
ATOM 830 C CA . LEU A 1 107 ? -10.071 -4.924 12.360 1.00 84.44 107 LEU A CA 1
ATOM 831 C C . LEU A 1 107 ? -8.767 -5.492 11.787 1.00 84.44 107 LEU A C 1
ATOM 833 O O . LEU A 1 107 ? -8.003 -4.767 11.158 1.00 84.44 107 LEU A O 1
ATOM 837 N N . ARG A 1 108 ? -8.523 -6.794 11.965 1.00 84.25 108 ARG A N 1
ATOM 838 C CA . ARG A 1 108 ? -7.335 -7.460 11.418 1.00 84.25 108 ARG A CA 1
ATOM 839 C C . ARG A 1 108 ? -7.270 -7.326 9.897 1.00 84.25 108 ARG A C 1
ATOM 841 O O . ARG A 1 108 ? -6.206 -7.033 9.356 1.00 84.25 108 ARG A O 1
ATOM 848 N N . VAL A 1 109 ? -8.394 -7.554 9.223 1.00 83.75 109 VAL A N 1
ATOM 849 C CA . VAL A 1 109 ? -8.504 -7.436 7.765 1.00 83.75 109 VAL A CA 1
ATOM 850 C C . VAL A 1 109 ? -8.243 -5.996 7.330 1.00 83.75 109 VAL A C 1
ATOM 852 O O . VAL A 1 109 ? -7.372 -5.777 6.495 1.00 83.75 109 VAL A O 1
ATOM 855 N N . ASP A 1 110 ? -8.909 -5.021 7.947 1.00 82.50 110 ASP A N 1
ATOM 856 C CA . ASP A 1 110 ? -8.763 -3.606 7.600 1.00 82.50 110 ASP A CA 1
ATOM 857 C C . ASP A 1 110 ? -7.319 -3.114 7.818 1.00 82.50 110 ASP A C 1
ATOM 859 O O . ASP A 1 110 ? -6.802 -2.393 6.972 1.00 82.50 110 ASP A O 1
ATOM 863 N N . ILE A 1 111 ? -6.627 -3.555 8.879 1.00 79.62 111 ILE A N 1
ATOM 864 C CA . ILE A 1 111 ? -5.195 -3.259 9.099 1.00 79.62 111 ILE A CA 1
ATOM 865 C C . ILE A 1 111 ? -4.316 -3.888 8.015 1.00 79.62 111 ILE A C 1
ATOM 867 O O . ILE A 1 111 ? -3.362 -3.266 7.564 1.00 79.62 111 ILE A O 1
ATOM 871 N N . SER A 1 112 ? -4.629 -5.109 7.578 1.00 77.31 112 SER A N 1
ATOM 872 C CA . SER A 1 112 ? -3.807 -5.844 6.602 1.00 77.31 112 SER A CA 1
ATOM 873 C C . SER A 1 112 ? -3.811 -5.211 5.207 1.00 77.31 112 SER A C 1
ATOM 875 O O . SER A 1 112 ? -2.919 -5.489 4.410 1.00 77.31 112 SER A O 1
ATOM 877 N N . TYR A 1 113 ? -4.815 -4.384 4.909 1.00 75.69 113 TYR A N 1
ATOM 878 C CA . TYR A 1 113 ? -4.917 -3.633 3.658 1.00 75.69 113 TYR A CA 1
ATOM 879 C C . TYR A 1 113 ? -4.444 -2.180 3.782 1.00 75.69 113 TYR A C 1
ATOM 881 O O . TYR A 1 113 ? -4.422 -1.470 2.780 1.00 75.69 113 TYR A O 1
ATOM 889 N N . GLN A 1 114 ? -4.061 -1.731 4.979 1.00 73.88 114 GLN A N 1
ATOM 890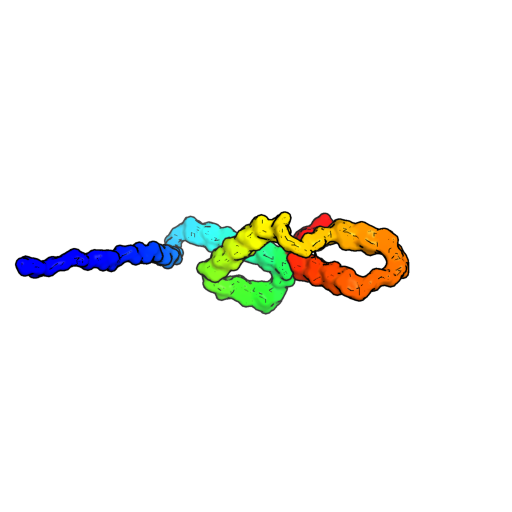 C CA . GLN A 1 114 ? -3.460 -0.413 5.165 1.00 73.88 114 GLN A CA 1
ATOM 891 C C . GLN A 1 114 ? -1.988 -0.464 4.760 1.00 73.88 114 GLN A C 1
ATOM 893 O O . GLN A 1 114 ? -1.267 -1.415 5.069 1.00 73.88 114 GLN A O 1
ATOM 898 N N . SER A 1 115 ? -1.527 0.585 4.086 1.00 71.00 115 SER A N 1
ATOM 899 C CA . SER A 1 115 ? -0.097 0.768 3.836 1.00 71.00 115 SER A CA 1
ATOM 900 C C . SER A 1 115 ? 0.668 0.960 5.149 1.00 71.00 115 SER A C 1
ATOM 902 O O . SER A 1 115 ? 0.137 1.495 6.125 1.00 71.00 115 SER A O 1
ATOM 904 N N . ILE A 1 116 ? 1.954 0.602 5.163 1.00 76.06 116 ILE A N 1
ATOM 905 C CA . ILE A 1 116 ? 2.829 0.832 6.321 1.00 76.06 116 ILE A CA 1
ATOM 906 C C . ILE A 1 116 ? 2.859 2.310 6.702 1.00 76.06 116 ILE A C 1
ATOM 908 O O . ILE A 1 116 ? 2.822 2.628 7.885 1.00 76.06 116 ILE A O 1
ATOM 912 N N . SER A 1 117 ? 2.870 3.223 5.729 1.00 69.56 117 SER A N 1
ATOM 913 C CA . SER A 1 117 ? 2.838 4.663 6.001 1.00 69.56 117 SER A CA 1
ATOM 914 C C . SER A 1 117 ? 1.557 5.094 6.717 1.00 69.56 117 SER A C 1
ATOM 916 O O . SER A 1 117 ? 1.625 5.927 7.613 1.00 69.56 117 SER A O 1
ATOM 918 N N . GLN A 1 118 ? 0.401 4.519 6.367 1.00 70.25 118 GLN A N 1
ATOM 919 C CA . GLN A 1 118 ? -0.859 4.796 7.066 1.00 70.25 118 GLN A CA 1
ATOM 920 C C . GLN A 1 118 ? -0.868 4.234 8.486 1.00 70.25 118 GLN A C 1
ATOM 922 O O . GLN A 1 118 ? -1.414 4.877 9.373 1.00 70.25 118 GLN A O 1
ATOM 927 N N . ILE A 1 119 ? -0.248 3.070 8.702 1.00 73.25 119 ILE A N 1
ATOM 928 C CA . ILE A 1 119 ? -0.092 2.480 10.036 1.00 73.25 119 ILE A CA 1
ATOM 929 C C . ILE A 1 119 ? 0.877 3.315 10.885 1.00 73.25 119 ILE A C 1
ATOM 931 O O . ILE A 1 119 ? 0.595 3.561 12.046 1.00 73.25 119 ILE A O 1
ATOM 935 N N . ALA A 1 120 ? 2.003 3.757 10.318 1.00 71.69 120 ALA A N 1
ATOM 936 C CA . ALA A 1 120 ? 3.041 4.503 11.032 1.00 71.69 120 ALA A CA 1
ATOM 937 C C . ALA A 1 120 ? 2.667 5.967 11.316 1.00 71.69 120 ALA A C 1
ATOM 939 O O . ALA A 1 120 ? 3.186 6.560 12.257 1.00 71.69 120 ALA A O 1
ATOM 940 N N . ALA A 1 121 ? 1.802 6.564 10.491 1.00 67.25 121 ALA A N 1
ATOM 941 C CA . ALA A 1 121 ? 1.254 7.900 10.725 1.00 67.25 121 ALA A CA 1
ATOM 942 C C . ALA A 1 121 ? 0.142 7.921 11.793 1.00 67.25 121 ALA A C 1
ATOM 944 O O . ALA A 1 121 ? -0.325 9.004 12.151 1.00 67.25 121 ALA A O 1
ATOM 945 N N . PHE A 1 122 ? -0.298 6.746 12.252 1.00 60.28 122 PHE A N 1
ATOM 946 C CA . PHE A 1 122 ? -1.354 6.546 13.244 1.00 60.28 122 PHE A CA 1
ATOM 947 C C . PHE A 1 122 ? -0.796 6.167 14.614 1.00 60.28 122 PHE A C 1
ATOM 949 O O . PHE A 1 122 ? -1.495 6.475 15.607 1.00 60.28 122 PHE A O 1
#

Secondary structure (DSSP, 8-state):
---------------------S-HHHHHHHHHHHHHHHHHHHHTT--THHHHHHHTS-HHHHHHHHHHHHHHHHHHTSSSPPPHHHHHHHHHHHTTSPPPHHHHHHHHHHHHTS-HHHHHT-

Sequence (122 aa):
MSTSPLRYNRGRPMSAVFSYAHSPTADMHLAQIEEELDTIMDGMGLQGDRRMAMKNMPVDSKLQLIQSHKAKASRETRTDTTPLSEHLKILARAGTQSLPRARLEKLRVDISYQSISQIAAF